Protein AF-A0A3Q9MTE4-F1 (afdb_monomer_lite)

Secondary structure (DSSP, 8-state):
------------GGGSHHHHHHHHHHHHHHHHTT----HHHHTTTS-HHHHHHHHHHHHHHHHHHHTT--

pLDDT: mean 80.7, std 15.87, range [38.41, 94.75]

InterPro domains:
  IPR036295 GlgS superfamily [G3DSA:1.20.970.20] (12-70)
  IPR036295 GlgS superfamily [SSF109747] (14-67)

Structure (mmCIF, N/CA/C/O backbone):
data_AF-A0A3Q9MTE4-F1
#
_entry.id   AF-A0A3Q9MTE4-F1
#
loop_
_atom_site.group_PDB
_atom_site.id
_atom_site.type_symbol
_atom_site.label_atom_id
_atom_site.label_alt_id
_atom_site.label_comp_id
_atom_site.label_asym_id
_atom_site.label_entity_id
_atom_site.label_seq_id
_atom_site.pdbx_PDB_ins_code
_atom_site.Cartn_x
_atom_site.Cartn_y
_atom_site.Cartn_z
_atom_site.occupancy
_atom_site.B_iso_or_equiv
_atom_site.auth_seq_id
_atom_site.auth_comp_id
_atom_site.auth_asym_id
_atom_site.auth_atom_id
_atom_site.pdbx_PDB_model_num
ATOM 1 N N . MET A 1 1 ? 25.913 21.550 -26.053 1.00 38.41 1 MET A N 1
ATOM 2 C CA . MET A 1 1 ? 26.179 21.022 -24.698 1.00 38.41 1 MET A CA 1
ATOM 3 C C . MET A 1 1 ? 24.852 20.603 -24.087 1.00 38.41 1 MET A C 1
ATOM 5 O O . MET A 1 1 ? 24.142 21.440 -23.553 1.00 38.41 1 MET A O 1
ATOM 9 N N . THR A 1 2 ? 24.463 19.342 -24.252 1.00 42.84 2 THR A N 1
ATOM 10 C CA . THR A 1 2 ? 23.281 18.769 -23.594 1.00 42.84 2 THR A CA 1
ATOM 11 C C . THR A 1 2 ? 23.719 18.259 -22.226 1.00 42.84 2 THR A C 1
ATOM 13 O O . THR A 1 2 ? 24.497 17.311 -22.143 1.00 42.84 2 THR A O 1
ATOM 16 N N . GLY A 1 3 ? 23.296 18.944 -21.164 1.00 46.19 3 GLY A N 1
ATOM 17 C CA . GLY A 1 3 ? 23.550 18.517 -19.793 1.00 46.19 3 GLY A CA 1
ATOM 18 C C . GLY A 1 3 ? 22.790 17.226 -19.513 1.00 46.19 3 GLY A C 1
ATOM 19 O O . GLY A 1 3 ? 21.566 17.236 -19.456 1.00 46.19 3 GLY A O 1
ATOM 20 N N . ILE A 1 4 ? 23.518 16.122 -19.365 1.00 54.97 4 ILE A N 1
ATOM 21 C CA . ILE A 1 4 ? 22.989 14.885 -18.797 1.00 54.97 4 ILE A CA 1
ATOM 22 C C . ILE A 1 4 ? 22.781 15.189 -17.315 1.00 54.97 4 ILE A C 1
ATOM 24 O O . ILE A 1 4 ? 23.740 15.228 -16.546 1.00 54.97 4 ILE A O 1
ATOM 28 N N . THR A 1 5 ? 21.550 15.496 -16.916 1.00 59.50 5 THR A N 1
ATOM 29 C CA . THR A 1 5 ? 21.190 15.428 -15.501 1.00 59.50 5 THR A CA 1
ATOM 30 C C . THR A 1 5 ? 21.336 13.953 -15.120 1.00 59.50 5 THR A C 1
ATOM 32 O O . THR A 1 5 ? 20.692 13.128 -15.770 1.00 59.50 5 THR A O 1
ATOM 35 N N . PRO A 1 6 ? 22.219 13.572 -14.179 1.00 55.19 6 PRO A N 1
ATOM 36 C CA . PRO A 1 6 ? 22.258 12.192 -13.724 1.00 55.19 6 PRO A CA 1
ATOM 37 C C . PRO A 1 6 ? 20.866 11.869 -13.190 1.00 55.19 6 PRO A C 1
ATOM 39 O O . PRO A 1 6 ? 20.324 12.655 -12.412 1.00 55.19 6 PRO A O 1
ATOM 42 N N . ASP A 1 7 ? 20.289 10.769 -13.672 1.00 58.59 7 ASP A N 1
ATOM 43 C CA . ASP A 1 7 ? 19.024 10.218 -13.194 1.00 58.59 7 ASP A CA 1
ATOM 44 C C . ASP A 1 7 ? 19.150 10.093 -11.671 1.00 58.59 7 ASP A C 1
ATOM 46 O O . ASP A 1 7 ? 19.835 9.206 -11.154 1.00 58.59 7 ASP A O 1
ATOM 50 N N . LEU A 1 8 ? 18.612 11.069 -10.934 1.00 49.97 8 LEU A N 1
ATOM 51 C CA . LEU A 1 8 ? 18.535 10.968 -9.486 1.00 49.97 8 LEU A CA 1
ATOM 52 C C . LEU A 1 8 ? 17.705 9.712 -9.239 1.00 49.97 8 LEU A C 1
ATOM 54 O O . LEU A 1 8 ? 16.617 9.629 -9.813 1.00 49.97 8 LEU A O 1
ATOM 58 N N . PRO A 1 9 ? 18.185 8.734 -8.448 1.00 51.50 9 PRO A N 1
ATOM 59 C CA . PRO A 1 9 ? 17.402 7.541 -8.190 1.00 51.50 9 PRO A CA 1
ATOM 60 C C . PRO A 1 9 ? 16.061 8.003 -7.633 1.00 51.50 9 PRO A C 1
ATOM 62 O O . PRO A 1 9 ? 16.000 8.600 -6.554 1.00 51.50 9 PRO A O 1
ATOM 65 N N . VAL A 1 10 ? 15.002 7.801 -8.421 1.00 56.28 10 VAL A N 1
ATOM 66 C CA . VAL A 1 10 ? 13.635 8.072 -7.994 1.00 56.28 10 VAL A CA 1
ATOM 67 C C . VAL A 1 10 ? 13.475 7.294 -6.700 1.00 56.28 10 VAL A C 1
ATOM 69 O O . VAL A 1 10 ? 13.720 6.088 -6.674 1.00 56.28 10 VAL A O 1
ATOM 72 N N . PHE A 1 11 ? 13.177 7.998 -5.608 1.00 51.31 11 PHE A N 1
ATOM 73 C CA . PHE A 1 11 ? 12.984 7.362 -4.315 1.00 51.31 11 PHE A CA 1
ATOM 74 C C . PHE A 1 11 ? 11.762 6.451 -4.419 1.00 51.31 11 PHE A C 1
ATOM 76 O O . PHE A 1 11 ? 10.623 6.887 -4.264 1.00 51.31 11 PHE A O 1
ATOM 83 N N . ASP A 1 12 ? 12.016 5.189 -4.742 1.00 65.19 12 ASP A N 1
ATOM 84 C CA . ASP A 1 12 ? 11.001 4.164 -4.859 1.00 65.19 12 ASP A CA 1
ATOM 85 C C . ASP A 1 12 ? 10.950 3.392 -3.546 1.00 65.19 12 ASP A C 1
ATOM 87 O O . ASP A 1 12 ? 11.719 2.457 -3.304 1.00 65.19 12 ASP A O 1
ATOM 91 N N . SER A 1 13 ? 10.029 3.785 -2.670 1.00 63.16 13 SER A N 1
ATOM 92 C CA . SER A 1 13 ? 9.758 3.050 -1.439 1.00 63.16 13 SER A CA 1
ATOM 93 C C . SER A 1 13 ? 9.282 1.614 -1.694 1.00 63.16 13 SER A C 1
ATOM 95 O O . SER A 1 13 ? 9.329 0.808 -0.772 1.00 63.16 13 SER A O 1
ATOM 97 N N . ALA A 1 14 ? 8.862 1.242 -2.907 1.00 66.44 14 ALA A N 1
ATOM 98 C CA . ALA A 1 14 ? 8.532 -0.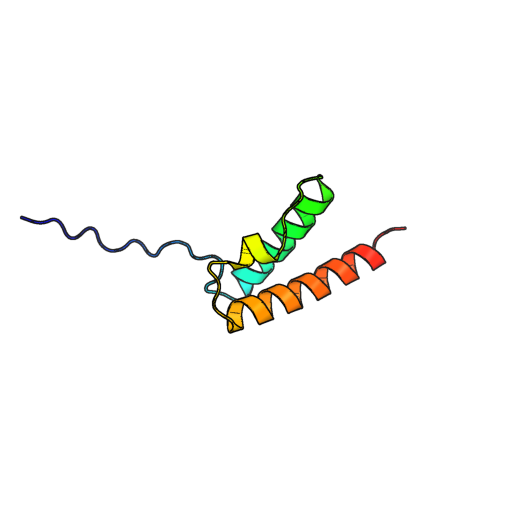141 -3.244 1.00 66.44 14 ALA A CA 1
ATOM 99 C C . ALA A 1 14 ? 9.769 -1.007 -3.545 1.00 66.44 14 ALA A C 1
ATOM 101 O O . ALA A 1 14 ? 9.678 -2.233 -3.497 1.00 66.44 14 ALA A O 1
ATOM 102 N N . SER A 1 15 ? 10.939 -0.409 -3.795 1.00 72.31 15 SER A N 1
ATOM 103 C CA . SER A 1 15 ? 12.167 -1.132 -4.177 1.00 72.31 15 SER A CA 1
ATOM 104 C C . SER A 1 15 ? 12.753 -2.031 -3.080 1.00 72.31 15 SER A C 1
ATOM 106 O O . SER A 1 15 ? 13.629 -2.851 -3.349 1.00 72.31 15 SER A O 1
ATOM 108 N N . THR A 1 16 ? 12.284 -1.908 -1.834 1.00 83.44 16 THR A N 1
ATOM 109 C CA . THR A 1 16 ? 12.767 -2.713 -0.705 1.00 83.44 16 THR A CA 1
ATOM 110 C C . THR A 1 16 ? 11.619 -3.253 0.135 1.00 83.44 16 THR A C 1
ATOM 112 O O . THR A 1 16 ? 10.585 -2.608 0.306 1.00 83.44 16 THR A O 1
ATOM 115 N N . VAL A 1 17 ? 11.838 -4.411 0.765 1.00 84.44 17 VAL A N 1
ATOM 116 C CA . VAL A 1 17 ? 10.884 -5.003 1.721 1.00 84.44 17 VAL A CA 1
ATOM 117 C C . VAL A 1 17 ? 10.551 -4.034 2.862 1.00 84.44 17 VAL A C 1
ATOM 119 O O . VAL A 1 17 ? 9.398 -3.933 3.279 1.00 84.44 17 VAL A O 1
ATOM 122 N N . THR A 1 18 ? 11.543 -3.290 3.359 1.00 87.50 18 THR A N 1
ATOM 123 C CA . THR A 1 18 ? 11.349 -2.292 4.422 1.00 87.50 18 THR A CA 1
ATOM 124 C C . THR A 1 18 ? 10.466 -1.137 3.960 1.00 87.50 18 THR A C 1
ATOM 126 O O . THR A 1 18 ? 9.591 -0.702 4.708 1.00 87.50 18 THR A O 1
ATOM 129 N N . GLY A 1 19 ? 10.661 -0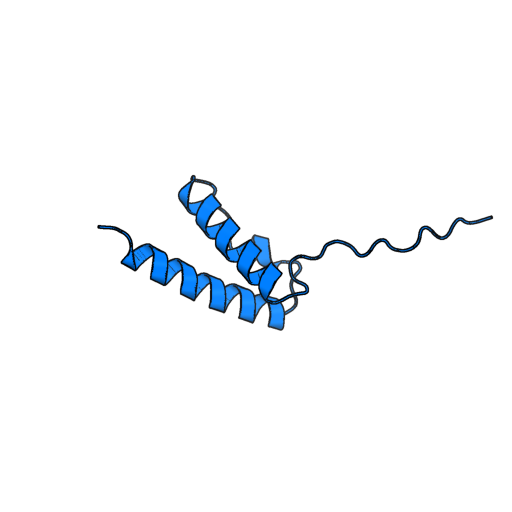.650 2.735 1.00 89.31 19 GLY A N 1
ATOM 130 C CA . GLY A 1 19 ? 9.835 0.415 2.181 1.00 89.31 19 GLY A CA 1
ATOM 131 C C . GLY A 1 19 ? 8.397 -0.042 1.891 1.00 89.31 19 G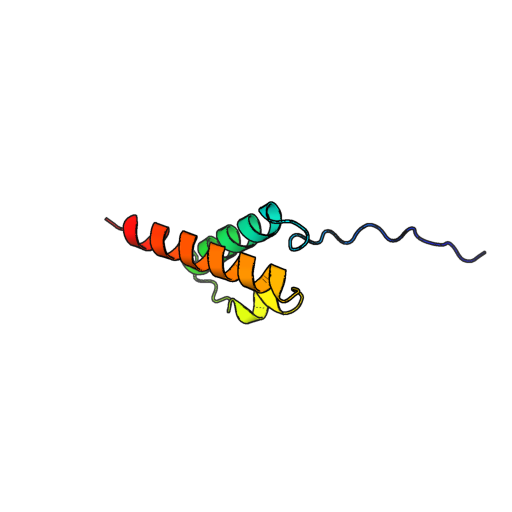LY A C 1
ATOM 132 O O . GLY A 1 19 ? 7.455 0.674 2.233 1.00 89.31 19 GLY A O 1
ATOM 133 N N . LEU A 1 20 ? 8.202 -1.278 1.411 1.00 91.00 20 LEU A N 1
ATOM 134 C CA . LEU A 1 20 ? 6.876 -1.904 1.298 1.00 91.00 20 LEU A CA 1
ATOM 135 C C . LEU A 1 20 ? 6.181 -2.000 2.667 1.00 91.00 20 LEU A C 1
ATOM 137 O O . LEU A 1 20 ? 5.011 -1.641 2.797 1.00 91.00 20 LEU A O 1
ATOM 141 N N . ASP A 1 21 ? 6.899 -2.415 3.717 1.00 92.31 21 ASP A N 1
ATOM 142 C CA . ASP A 1 21 ? 6.353 -2.463 5.080 1.00 92.31 21 ASP A CA 1
ATOM 143 C C . ASP A 1 21 ? 5.989 -1.071 5.618 1.00 92.31 21 ASP A C 1
ATOM 145 O O . ASP A 1 21 ? 4.958 -0.911 6.275 1.00 92.31 21 ASP A O 1
ATOM 149 N N . PHE A 1 22 ? 6.806 -0.056 5.325 1.00 91.62 22 PHE A N 1
ATOM 150 C CA . PHE A 1 22 ? 6.518 1.332 5.680 1.00 91.62 22 PHE A CA 1
ATOM 151 C C . PHE A 1 22 ? 5.233 1.836 5.009 1.00 91.62 22 PHE A C 1
ATOM 153 O O . PHE A 1 22 ? 4.375 2.413 5.687 1.00 91.62 22 PHE A O 1
ATOM 160 N N . MET A 1 23 ? 5.063 1.578 3.709 1.00 91.88 23 MET A N 1
ATOM 161 C CA . MET A 1 23 ? 3.852 1.958 2.977 1.00 91.88 23 MET A CA 1
ATOM 162 C C . MET A 1 23 ? 2.610 1.280 3.558 1.00 91.88 23 MET A C 1
ATOM 164 O O . MET A 1 23 ? 1.602 1.945 3.781 1.00 91.88 23 MET A O 1
ATOM 168 N N . VAL A 1 24 ? 2.692 -0.009 3.899 1.00 94.25 24 VAL A N 1
ATOM 169 C CA . VAL A 1 24 ? 1.579 -0.735 4.527 1.00 94.25 24 VAL A CA 1
ATOM 170 C C . VAL A 1 24 ? 1.187 -0.139 5.881 1.00 94.25 24 VAL A C 1
ATOM 172 O O . VAL A 1 24 ? 0.001 0.065 6.149 1.00 94.25 24 VAL A O 1
ATOM 175 N N . ARG A 1 25 ? 2.157 0.156 6.756 1.00 92.62 25 ARG A N 1
ATOM 176 C CA . ARG A 1 25 ? 1.864 0.772 8.063 1.00 92.62 25 ARG A CA 1
ATOM 177 C C . ARG A 1 25 ? 1.232 2.153 7.905 1.00 92.62 25 ARG A C 1
ATOM 179 O O . ARG A 1 25 ? 0.318 2.493 8.656 1.00 92.62 25 ARG A O 1
ATOM 186 N N . SER A 1 26 ? 1.712 2.922 6.930 1.00 92.38 26 SER A N 1
ATOM 187 C CA . SER A 1 26 ? 1.185 4.249 6.607 1.00 92.38 26 SER A CA 1
ATOM 188 C C . SER A 1 26 ? -0.251 4.162 6.096 1.00 92.38 26 SER A C 1
ATOM 190 O O . SER A 1 26 ? -1.115 4.854 6.630 1.00 92.38 26 SER A O 1
ATOM 192 N N . LEU A 1 27 ? -0.533 3.243 5.166 1.00 92.44 27 LEU A N 1
ATOM 193 C CA . LEU A 1 27 ? -1.878 2.973 4.655 1.00 92.44 27 LEU A CA 1
ATOM 194 C C . LEU A 1 27 ? -2.859 2.678 5.795 1.00 92.44 27 LEU A C 1
ATOM 196 O O . LEU A 1 27 ? -3.877 3.347 5.921 1.00 92.44 27 LEU A O 1
ATOM 200 N N . ILE A 1 28 ? -2.517 1.748 6.689 1.00 91.38 28 ILE A N 1
ATOM 201 C CA . ILE A 1 28 ? -3.376 1.388 7.828 1.00 91.38 28 ILE A CA 1
ATOM 202 C C . ILE A 1 28 ? -3.626 2.584 8.755 1.00 91.38 28 ILE A C 1
ATOM 204 O O . ILE A 1 28 ? -4.723 2.748 9.290 1.00 91.38 28 ILE A O 1
ATOM 208 N N . ARG A 1 29 ? -2.619 3.440 8.970 1.00 90.88 29 ARG A N 1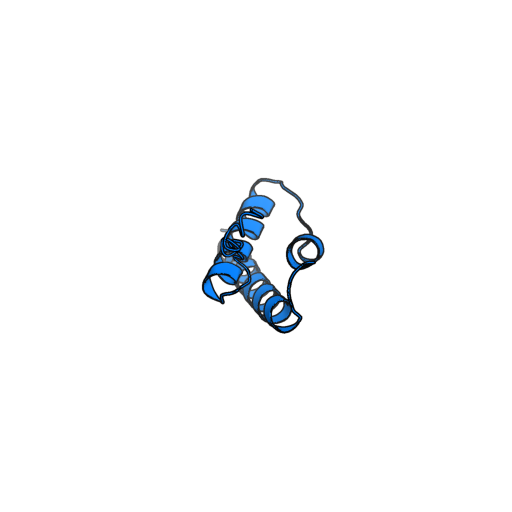
ATOM 209 C CA . ARG A 1 29 ? -2.785 4.645 9.791 1.00 90.88 29 ARG A CA 1
ATOM 210 C C . ARG A 1 29 ? -3.690 5.674 9.114 1.00 90.88 29 ARG A C 1
ATOM 212 O O . ARG A 1 29 ? -4.485 6.304 9.803 1.00 90.88 29 ARG A O 1
ATOM 219 N N . MET A 1 30 ? -3.579 5.834 7.799 1.00 91.69 30 MET A N 1
ATOM 220 C CA . MET A 1 30 ? -4.441 6.716 7.013 1.00 91.69 30 MET A CA 1
ATOM 221 C C . MET A 1 30 ? -5.893 6.219 7.011 1.00 91.69 30 MET A C 1
ATOM 223 O O . MET A 1 30 ? -6.792 7.013 7.280 1.00 91.69 30 MET A O 1
ATOM 227 N N . GLU A 1 31 ? -6.113 4.911 6.836 1.00 90.19 31 GLU A N 1
ATOM 228 C CA . GLU A 1 31 ? -7.433 4.273 6.967 1.00 90.19 31 GLU A CA 1
ATOM 229 C C . GLU A 1 31 ? -8.052 4.544 8.345 1.00 90.19 31 GLU A C 1
ATOM 231 O O . GLU A 1 31 ? -9.209 4.952 8.448 1.00 90.19 31 GLU A O 1
ATOM 236 N N . ALA A 1 32 ? -7.268 4.394 9.419 1.00 87.88 32 ALA A N 1
ATOM 237 C CA . ALA A 1 32 ? -7.725 4.666 10.782 1.00 87.88 32 ALA A CA 1
ATOM 238 C C . ALA A 1 32 ? -8.080 6.145 11.032 1.00 87.88 32 ALA A C 1
ATOM 240 O O . ALA A 1 32 ? -8.870 6.437 11.928 1.00 87.88 32 ALA A O 1
ATOM 241 N N . ASN A 1 33 ? -7.517 7.065 10.246 1.00 89.75 33 ASN A N 1
ATOM 242 C CA . ASN A 1 33 ? -7.797 8.498 10.315 1.00 89.75 33 ASN A CA 1
ATOM 243 C C . ASN A 1 33 ? -8.950 8.929 9.384 1.00 89.75 33 ASN A C 1
ATOM 245 O O . ASN A 1 33 ? -9.219 10.122 9.266 1.00 89.75 33 ASN A O 1
ATOM 249 N N . GLY A 1 34 ? -9.631 7.980 8.732 1.00 88.50 34 GLY A N 1
ATOM 250 C CA . GLY A 1 34 ? -10.780 8.242 7.862 1.00 88.50 34 GLY A CA 1
ATOM 251 C C . GLY A 1 34 ? -10.435 8.451 6.386 1.00 88.50 34 GLY A C 1
ATOM 252 O O . GLY A 1 34 ? -11.335 8.711 5.589 1.00 88.50 34 GLY A O 1
ATOM 253 N N . THR A 1 35 ? -9.168 8.311 5.989 1.00 91.81 35 THR A N 1
ATOM 254 C CA . THR A 1 35 ? -8.786 8.359 4.575 1.00 91.81 35 THR A CA 1
ATOM 255 C C . THR A 1 35 ? -9.037 7.004 3.926 1.00 91.81 35 THR A C 1
ATOM 257 O O . THR A 1 35 ? -8.420 6.007 4.296 1.00 91.81 35 THR A O 1
ATOM 260 N N . VAL A 1 36 ? -9.908 6.960 2.919 1.00 86.00 36 VAL A N 1
ATOM 261 C CA . VAL A 1 36 ? -10.161 5.736 2.152 1.00 86.00 36 VAL A CA 1
ATOM 262 C C . VAL A 1 36 ? -9.160 5.646 1.007 1.00 86.00 36 VAL A C 1
ATOM 264 O O . VAL A 1 36 ? -9.232 6.413 0.050 1.00 86.00 36 VAL A O 1
ATOM 267 N N . LEU A 1 37 ? -8.238 4.695 1.109 1.00 85.81 37 LEU A N 1
ATOM 268 C CA . LEU A 1 37 ? -7.312 4.325 0.046 1.00 85.81 37 LEU A CA 1
ATOM 269 C C . LEU A 1 37 ? -7.547 2.863 -0.307 1.00 85.81 37 LEU A C 1
ATOM 271 O O . LEU A 1 37 ? -7.528 2.000 0.572 1.00 85.81 37 LEU A O 1
ATOM 275 N N . LYS A 1 38 ? -7.765 2.574 -1.589 1.00 87.62 38 LYS A N 1
ATOM 276 C CA . LYS A 1 38 ? -7.838 1.191 -2.045 1.00 87.62 38 LYS A CA 1
ATOM 277 C C . LYS A 1 38 ? -6.410 0.651 -2.181 1.00 87.62 38 LYS A C 1
ATOM 279 O O . LYS A 1 38 ? -5.583 1.316 -2.808 1.00 87.62 38 LYS A O 1
ATOM 284 N N . PRO A 1 39 ? -6.078 -0.518 -1.606 1.00 85.50 39 PRO A N 1
ATOM 285 C CA . PRO A 1 39 ? -4.754 -1.123 -1.765 1.00 85.50 39 PRO A CA 1
ATOM 286 C C . PRO A 1 39 ? -4.320 -1.258 -3.233 1.00 85.50 39 PRO A C 1
ATOM 288 O O . PRO A 1 39 ? -3.140 -1.139 -3.554 1.00 85.50 39 PRO A O 1
ATOM 291 N N . GLU A 1 40 ? -5.275 -1.455 -4.135 1.00 86.88 40 GLU A N 1
ATOM 292 C CA . GLU A 1 40 ? -5.062 -1.550 -5.577 1.00 86.88 40 GLU A CA 1
ATOM 293 C C . GLU A 1 40 ? -4.511 -0.239 -6.164 1.00 86.88 40 GLU A C 1
ATOM 295 O O . GLU A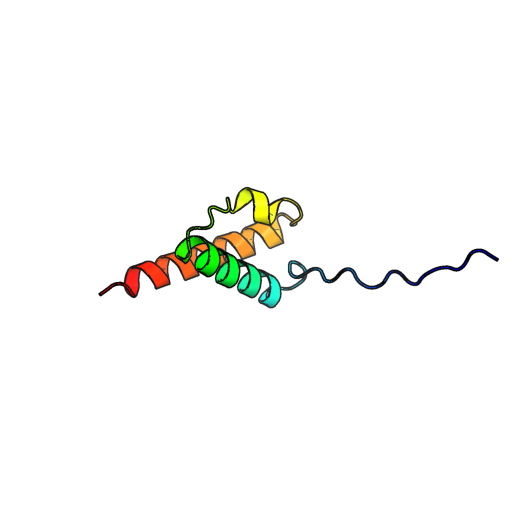 1 40 ? -3.603 -0.275 -6.991 1.00 86.88 40 GLU A O 1
ATOM 300 N N . ASP A 1 41 ? -4.974 0.915 -5.671 1.00 87.44 41 ASP A N 1
ATOM 301 C CA . ASP A 1 41 ? -4.490 2.232 -6.107 1.00 87.44 41 ASP A CA 1
ATOM 302 C C . ASP A 1 41 ? -3.052 2.483 -5.620 1.00 87.44 41 ASP A C 1
ATOM 304 O O . ASP A 1 41 ? -2.237 3.073 -6.327 1.00 87.44 41 ASP A O 1
ATOM 308 N N . VAL A 1 42 ? -2.710 1.987 -4.425 1.00 86.06 42 VAL A N 1
ATOM 309 C CA . VAL A 1 42 ? -1.361 2.110 -3.837 1.00 86.06 42 VAL A CA 1
ATOM 310 C C . VAL A 1 42 ? -0.345 1.229 -4.569 1.00 86.06 42 VAL A C 1
ATOM 312 O O . VAL A 1 42 ? 0.835 1.564 -4.643 1.00 86.06 42 VAL A O 1
ATOM 315 N N . THR A 1 43 ? -0.794 0.102 -5.120 1.00 88.44 43 THR A N 1
ATOM 316 C CA . THR A 1 43 ? 0.076 -0.899 -5.748 1.00 88.44 43 THR A CA 1
ATOM 317 C C . THR A 1 43 ? 0.138 -0.817 -7.276 1.00 88.44 43 THR A C 1
ATOM 319 O O . THR A 1 43 ? 0.805 -1.639 -7.904 1.00 88.44 43 THR A O 1
ATOM 322 N N . ALA A 1 44 ? -0.500 0.181 -7.895 1.00 84.94 44 ALA A N 1
ATOM 323 C CA . ALA A 1 44 ? -0.598 0.304 -9.352 1.00 84.94 44 ALA A CA 1
ATOM 324 C C . ALA A 1 44 ? 0.767 0.331 -10.075 1.00 84.94 44 ALA A C 1
ATOM 326 O O . ALA A 1 44 ? 0.881 -0.198 -11.178 1.00 84.94 44 ALA A O 1
ATOM 327 N N . GLY A 1 45 ? 1.803 0.900 -9.446 1.00 84.50 45 GLY A N 1
ATOM 328 C CA . GLY A 1 45 ? 3.169 0.973 -9.989 1.00 84.50 45 GLY A CA 1
ATOM 329 C C . GLY A 1 45 ? 4.111 -0.155 -9.555 1.00 84.50 45 GLY A C 1
ATOM 330 O O . GLY A 1 45 ? 5.282 -0.129 -9.913 1.00 84.50 45 GLY A O 1
ATOM 331 N N . MET A 1 46 ? 3.631 -1.119 -8.767 1.00 89.44 46 MET A N 1
ATOM 332 C CA . MET A 1 46 ? 4.459 -2.201 -8.231 1.00 89.44 46 MET A CA 1
ATOM 333 C C . MET A 1 46 ? 4.566 -3.377 -9.209 1.00 89.44 46 MET A C 1
ATOM 335 O O . MET A 1 46 ? 3.616 -3.690 -9.935 1.00 89.44 46 MET A O 1
ATOM 339 N N . THR A 1 47 ? 5.697 -4.082 -9.169 1.00 90.50 47 THR A N 1
ATOM 340 C CA . THR A 1 47 ? 5.834 -5.415 -9.773 1.00 90.50 47 THR A CA 1
ATOM 341 C C . THR A 1 47 ? 4.945 -6.430 -9.051 1.00 90.50 47 THR A C 1
ATOM 343 O O . THR A 1 47 ? 4.483 -6.190 -7.933 1.00 90.50 47 THR A O 1
ATOM 346 N N . ASP A 1 48 ? 4.713 -7.590 -9.663 1.00 91.56 48 ASP A N 1
ATOM 347 C CA . ASP A 1 48 ? 3.886 -8.639 -9.051 1.00 91.56 48 ASP A CA 1
ATOM 348 C C . ASP A 1 48 ? 4.490 -9.161 -7.736 1.00 91.56 48 ASP A C 1
ATOM 350 O O . ASP A 1 48 ? 3.778 -9.322 -6.748 1.00 91.56 48 ASP A O 1
ATOM 354 N N . GLU A 1 49 ? 5.817 -9.294 -7.664 1.00 90.12 49 GLU A N 1
ATOM 355 C CA . GLU A 1 49 ? 6.512 -9.668 -6.425 1.00 90.12 49 GLU A CA 1
ATOM 356 C C . GLU A 1 49 ? 6.324 -8.615 -5.319 1.00 90.12 49 GLU A C 1
ATOM 358 O O . GLU A 1 49 ? 6.018 -8.940 -4.169 1.00 90.12 49 GLU A O 1
ATOM 363 N N . GLN A 1 50 ? 6.455 -7.330 -5.661 1.00 90.44 50 GLN A N 1
ATOM 364 C CA . GLN A 1 50 ? 6.236 -6.235 -4.715 1.00 90.44 50 GLN A CA 1
ATOM 365 C C . GLN A 1 50 ? 4.781 -6.199 -4.228 1.00 90.44 50 GLN A C 1
ATOM 367 O O . GLN A 1 50 ? 4.548 -6.003 -3.032 1.00 90.44 50 GLN A O 1
ATOM 372 N N . LYS A 1 51 ? 3.807 -6.437 -5.119 1.00 92.81 51 LYS A N 1
ATOM 373 C CA . LYS A 1 51 ? 2.380 -6.562 -4.775 1.00 92.81 51 LYS A CA 1
ATOM 374 C C . LYS A 1 51 ? 2.140 -7.703 -3.799 1.00 92.81 51 LYS A C 1
ATOM 376 O O . LYS A 1 51 ? 1.452 -7.505 -2.797 1.00 92.81 51 LYS A O 1
ATOM 381 N N . ASP A 1 52 ? 2.730 -8.867 -4.045 1.00 93.56 52 ASP A N 1
ATOM 382 C CA . ASP A 1 52 ? 2.577 -10.034 -3.177 1.00 93.56 52 ASP A CA 1
ATOM 383 C C . ASP A 1 52 ? 3.125 -9.766 -1.773 1.00 93.56 52 ASP A C 1
ATOM 385 O O . ASP A 1 52 ? 2.440 -10.017 -0.771 1.00 93.56 52 ASP A O 1
ATOM 389 N N . ILE A 1 53 ? 4.320 -9.173 -1.686 1.00 92.25 53 ILE A N 1
ATOM 390 C CA . ILE A 1 53 ? 4.926 -8.765 -0.415 1.00 92.25 53 ILE A CA 1
ATOM 391 C C . ILE A 1 53 ? 4.041 -7.721 0.278 1.00 92.25 53 ILE A C 1
ATOM 393 O O . ILE A 1 53 ? 3.710 -7.881 1.457 1.00 92.25 53 ILE A O 1
ATOM 397 N N . PHE A 1 54 ? 3.611 -6.680 -0.438 1.00 94.06 54 PHE A N 1
ATOM 398 C CA . PHE A 1 54 ? 2.745 -5.628 0.094 1.00 94.06 54 PHE A CA 1
ATOM 399 C C . PHE A 1 54 ? 1.448 -6.206 0.671 1.00 94.06 54 PHE A C 1
ATOM 401 O O . PHE A 1 54 ? 1.104 -5.944 1.826 1.00 94.06 54 PHE A O 1
ATOM 408 N N . MET A 1 55 ? 0.754 -7.055 -0.088 1.00 94.50 55 MET A N 1
ATOM 409 C CA . MET A 1 55 ? -0.518 -7.653 0.316 1.00 94.50 55 MET A CA 1
ATOM 410 C C . MET A 1 55 ? -0.353 -8.623 1.489 1.00 94.50 55 MET A C 1
ATOM 412 O O . MET A 1 55 ? -1.192 -8.645 2.395 1.00 94.50 55 MET A O 1
ATOM 416 N N . ALA A 1 56 ? 0.738 -9.393 1.531 1.00 94.69 56 ALA A N 1
ATOM 417 C CA . ALA A 1 56 ? 1.060 -10.242 2.675 1.00 94.69 56 ALA A CA 1
ATOM 418 C C . ALA A 1 56 ? 1.266 -9.414 3.954 1.00 94.69 56 ALA A C 1
ATOM 420 O O . ALA A 1 56 ? 0.686 -9.730 5.000 1.00 94.69 56 ALA A O 1
ATOM 421 N N . ARG A 1 57 ? 2.028 -8.315 3.874 1.00 94.75 57 ARG A N 1
ATOM 422 C CA . ARG A 1 57 ? 2.246 -7.405 5.010 1.00 94.75 57 ARG A CA 1
ATOM 423 C C . ARG A 1 57 ? 0.960 -6.682 5.410 1.00 94.75 57 ARG A C 1
ATOM 425 O O . ARG A 1 57 ? 0.694 -6.552 6.605 1.00 94.75 57 ARG A O 1
ATOM 432 N N . LEU A 1 58 ? 0.126 -6.274 4.454 1.00 94.44 58 LEU A N 1
ATOM 433 C CA . LEU A 1 58 ? -1.162 -5.630 4.721 1.00 94.44 58 LEU A CA 1
ATOM 434 C C . LEU A 1 58 ? -2.097 -6.544 5.515 1.00 94.44 58 LEU A C 1
ATOM 436 O O . LEU A 1 58 ? -2.653 -6.121 6.531 1.00 94.44 58 LEU A O 1
ATOM 440 N N . ARG A 1 59 ? -2.219 -7.816 5.112 1.00 94.56 59 ARG A N 1
ATOM 441 C CA . ARG A 1 59 ? -2.994 -8.819 5.862 1.00 94.56 59 ARG A CA 1
ATOM 442 C C . ARG A 1 59 ? -2.466 -8.996 7.286 1.00 94.56 59 ARG A C 1
ATOM 444 O O . ARG A 1 59 ? -3.258 -9.007 8.227 1.00 94.56 59 ARG A O 1
ATOM 451 N N . PHE A 1 60 ? -1.145 -9.087 7.451 1.00 93.69 60 PHE A N 1
ATOM 452 C CA . PHE A 1 60 ? -0.506 -9.217 8.763 1.00 93.69 60 PHE A CA 1
ATOM 453 C C . PHE A 1 60 ? -0.811 -8.030 9.689 1.00 93.69 60 PHE A C 1
ATOM 455 O O . PHE A 1 60 ? -1.199 -8.216 10.841 1.00 93.69 60 PHE A O 1
ATOM 462 N N . HIS A 1 61 ? -0.662 -6.794 9.213 1.00 92.88 61 HIS A N 1
ATOM 463 C CA . HIS A 1 61 ? -0.881 -5.626 10.068 1.00 92.88 61 HIS A CA 1
ATOM 464 C C . HIS A 1 61 ? -2.371 -5.376 10.354 1.00 92.88 61 HIS A C 1
ATOM 466 O O . HIS A 1 61 ? -2.711 -4.985 11.474 1.00 92.88 61 HIS A O 1
ATOM 472 N N . ARG A 1 62 ? -3.278 -5.668 9.407 1.00 91.25 62 ARG A N 1
ATOM 473 C CA . ARG A 1 62 ? -4.734 -5.608 9.641 1.00 91.25 62 ARG A CA 1
ATOM 474 C C . ARG A 1 62 ? -5.192 -6.622 10.694 1.00 91.25 62 ARG A C 1
ATOM 476 O O . ARG A 1 62 ? -5.954 -6.251 11.587 1.00 91.25 62 ARG A O 1
ATOM 483 N N . SER A 1 63 ? -4.696 -7.863 10.659 1.00 90.81 63 SER A N 1
ATOM 484 C CA . SER A 1 63 ? -5.044 -8.865 11.682 1.00 90.81 63 SER A CA 1
ATOM 485 C C . SER A 1 63 ? -4.547 -8.462 13.077 1.00 90.81 63 SER A C 1
ATOM 487 O O . SER A 1 63 ? -5.260 -8.614 14.068 1.00 90.81 63 SER A O 1
ATOM 489 N N . ARG A 1 64 ? -3.362 -7.843 13.162 1.00 87.12 64 ARG A N 1
ATOM 490 C CA . ARG A 1 64 ? -2.807 -7.308 14.416 1.00 87.12 64 ARG A CA 1
ATOM 491 C C . ARG A 1 64 ? -3.586 -6.112 14.964 1.00 87.12 64 ARG A C 1
ATOM 493 O O . ARG A 1 64 ? -3.642 -5.951 16.180 1.00 87.12 64 ARG A O 1
ATOM 500 N N . GLN A 1 65 ? -4.173 -5.276 14.107 1.00 80.94 65 GLN A N 1
ATOM 501 C CA . GLN A 1 65 ? -5.048 -4.184 14.548 1.00 80.94 65 GLN A CA 1
ATOM 502 C C . GLN A 1 65 ? -6.351 -4.701 15.162 1.00 80.94 65 GLN A C 1
ATOM 504 O O . GLN A 1 65 ? -6.774 -4.192 16.197 1.00 80.94 65 GLN A O 1
ATOM 509 N N . GLN A 1 66 ? -6.955 -5.736 14.572 1.00 74.25 66 GLN A N 1
ATOM 510 C CA . GLN A 1 66 ? -8.186 -6.337 15.095 1.00 74.25 66 GLN A CA 1
ATOM 511 C C . GLN A 1 66 ? -7.979 -6.965 16.481 1.00 74.25 66 GLN A C 1
ATOM 513 O O . GLN A 1 66 ? -8.839 -6.828 17.340 1.00 74.25 66 GLN A O 1
ATOM 518 N N . GLN A 1 67 ? -6.808 -7.560 16.736 1.00 71.31 67 GLN A N 1
ATOM 519 C CA . GLN A 1 67 ? -6.443 -8.110 18.052 1.00 71.31 67 GLN A CA 1
ATOM 520 C C . GLN A 1 67 ? -6.188 -7.050 19.138 1.00 71.31 67 GLN A C 1
ATOM 522 O O . GLN A 1 67 ? -6.113 -7.393 20.312 1.00 71.31 67 GLN A O 1
ATOM 527 N N . LYS A 1 68 ? -5.986 -5.779 18.765 1.00 60.84 68 LYS A N 1
ATOM 528 C CA . LYS A 1 68 ? -5.635 -4.690 19.693 1.00 60.84 68 LYS A CA 1
ATOM 529 C C . LYS A 1 68 ? -6.815 -3.802 20.091 1.00 60.84 68 LYS A C 1
ATOM 531 O O . LYS A 1 68 ? -6.603 -2.856 20.847 1.00 60.84 68 LYS A O 1
ATOM 536 N N . ARG A 1 69 ? -8.023 -4.055 19.580 1.00 55.66 69 ARG A N 1
ATOM 537 C CA . ARG A 1 69 ? -9.227 -3.354 20.042 1.00 55.66 69 ARG A CA 1
ATOM 538 C C . ARG A 1 69 ? -9.696 -4.005 21.356 1.00 55.66 69 ARG A C 1
ATOM 540 O O . ARG A 1 69 ? -9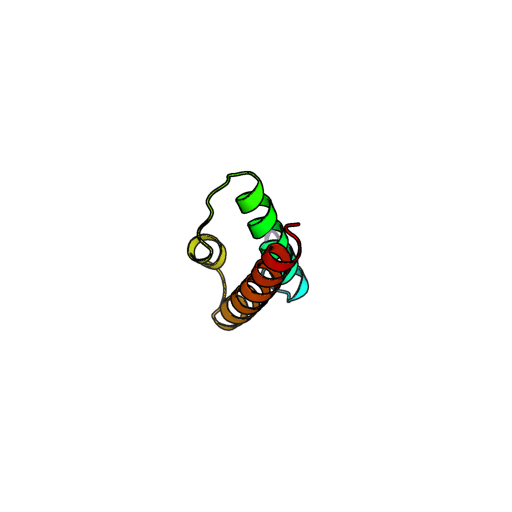.971 -5.202 21.313 1.00 55.66 69 ARG A O 1
ATOM 547 N N . PRO A 1 70 ? -9.694 -3.276 22.490 1.00 52.50 70 PRO A N 1
ATOM 548 C CA . PRO A 1 70 ? -10.250 -3.767 23.749 1.00 52.50 70 PRO A CA 1
ATOM 549 C C . PRO A 1 70 ? -11.765 -3.966 23.663 1.00 52.50 70 PRO A C 1
ATOM 551 O O . PRO A 1 70 ? -12.402 -3.296 22.813 1.00 52.50 70 PRO A O 1
#

Foldseek 3Di:
DDDPPPPPPPPDLLPDLVSLLVVLVVQVVCVVVVHDDDLCNVCVPPDPVSSVSSVVSNVVVVVVVVVPDD

Radius of gyration: 15.73 Å; chains: 1; bounding box: 37×31×48 Å

Organism: NCBI:txid2500153

Sequence (70 aa):
MTGITPDLPVFDSASTVTGLDFMVRSLIRMEANGTVLKPEDVTAGMTDEQKDIFMARLRFHRSRQQQKRP